Protein AF-A0A939X6R6-F1 (afdb_monomer_lite)

Structure (mmCIF, N/CA/C/O backbone):
data_AF-A0A939X6R6-F1
#
_entry.id   AF-A0A939X6R6-F1
#
loop_
_atom_site.group_PDB
_atom_site.id
_atom_site.type_symbol
_atom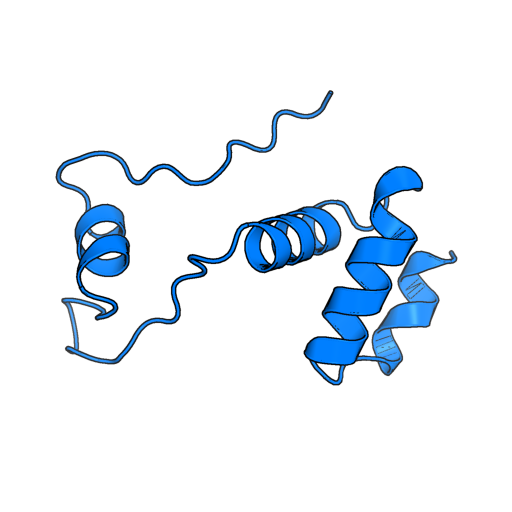_site.label_atom_id
_atom_site.label_alt_id
_atom_site.label_comp_id
_atom_site.label_asym_id
_atom_site.label_entity_id
_atom_site.label_seq_id
_atom_site.pdbx_PDB_ins_code
_atom_site.Cartn_x
_atom_site.Cartn_y
_atom_site.Cartn_z
_atom_site.occupancy
_atom_site.B_iso_or_equiv
_atom_site.auth_seq_id
_atom_site.auth_comp_id
_atom_site.auth_asym_id
_atom_site.auth_atom_id
_atom_site.pdbx_PDB_model_num
ATOM 1 N N . PRO A 1 1 ? 17.463 9.009 -3.577 1.00 54.88 1 PRO A N 1
ATOM 2 C CA . PRO A 1 1 ? 16.264 8.266 -3.129 1.00 54.88 1 PRO A CA 1
ATOM 3 C C . PRO A 1 1 ? 15.147 9.249 -2.787 1.00 54.88 1 PRO A C 1
ATOM 5 O O . PRO A 1 1 ? 15.257 9.976 -1.803 1.00 54.88 1 PRO A O 1
ATOM 8 N N . GLU A 1 2 ? 14.125 9.320 -3.635 1.00 56.66 2 GLU A N 1
ATOM 9 C CA . GLU A 1 2 ? 12.919 10.077 -3.309 1.00 56.66 2 GLU A CA 1
ATOM 10 C C . GLU A 1 2 ? 12.323 9.456 -2.039 1.00 56.66 2 GLU A C 1
ATOM 12 O O . GLU A 1 2 ? 12.080 8.246 -1.975 1.00 56.66 2 GLU A O 1
ATOM 17 N N . GLN A 1 3 ? 12.248 10.244 -0.967 1.00 56.78 3 GLN A N 1
ATOM 18 C CA . GLN A 1 3 ? 11.759 9.749 0.311 1.00 56.78 3 GLN A CA 1
ATOM 19 C C . GLN A 1 3 ? 10.252 9.551 0.196 1.00 56.78 3 GLN A C 1
ATOM 21 O O . GLN A 1 3 ? 9.476 10.482 0.376 1.00 56.78 3 GLN A O 1
ATOM 26 N N . VAL A 1 4 ? 9.831 8.319 -0.073 1.00 57.19 4 VAL A N 1
ATOM 27 C CA . VAL A 1 4 ? 8.472 7.911 0.268 1.00 57.19 4 VAL A CA 1
ATOM 28 C C . VAL A 1 4 ? 8.468 7.633 1.758 1.00 57.19 4 VAL A C 1
ATOM 30 O O . VAL A 1 4 ? 9.029 6.637 2.218 1.00 57.19 4 VAL A O 1
ATOM 33 N N . GLN A 1 5 ? 7.897 8.571 2.509 1.00 60.53 5 GLN A N 1
ATOM 34 C CA . GLN A 1 5 ? 7.593 8.367 3.912 1.00 60.53 5 GLN A CA 1
ATOM 35 C C . GLN A 1 5 ? 6.569 7.235 3.993 1.00 60.53 5 GLN A C 1
ATOM 37 O O . GLN A 1 5 ? 5.429 7.386 3.553 1.00 60.53 5 GLN A O 1
ATOM 42 N N . ASP A 1 6 ? 6.984 6.091 4.537 1.00 63.72 6 ASP A N 1
ATOM 43 C CA . ASP A 1 6 ? 6.034 5.059 4.930 1.00 63.72 6 ASP A CA 1
ATOM 44 C C . ASP A 1 6 ? 5.050 5.698 5.921 1.00 63.72 6 ASP A C 1
ATOM 46 O O . ASP A 1 6 ? 5.453 6.389 6.859 1.00 63.72 6 ASP A O 1
ATOM 50 N N . PHE A 1 7 ? 3.751 5.537 5.671 1.00 62.91 7 PHE A N 1
ATOM 51 C CA . PHE A 1 7 ? 2.713 6.217 6.436 1.00 62.91 7 PHE A CA 1
ATOM 52 C C . PHE A 1 7 ? 2.757 5.799 7.916 1.00 62.91 7 PHE A C 1
ATOM 54 O O . PHE A 1 7 ? 2.384 4.678 8.270 1.00 62.91 7 PHE A O 1
ATOM 61 N N . TYR A 1 8 ? 3.192 6.722 8.774 1.00 65.56 8 TYR A N 1
ATOM 62 C CA . TYR A 1 8 ? 3.026 6.668 10.223 1.00 65.56 8 TYR A CA 1
ATOM 63 C C . TYR A 1 8 ? 2.069 7.792 10.610 1.00 65.56 8 TYR A C 1
ATOM 65 O O . TYR A 1 8 ? 2.429 8.964 10.466 1.00 65.56 8 TYR A O 1
ATOM 73 N N . PRO A 1 9 ? 0.843 7.478 11.052 1.00 78.56 9 PRO A N 1
ATOM 74 C CA . PRO A 1 9 ? -0.131 8.516 11.327 1.00 78.56 9 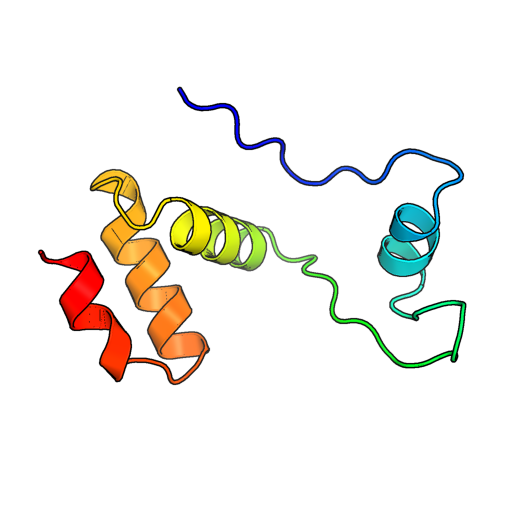PRO A CA 1
ATOM 75 C C . PRO A 1 9 ? 0.312 9.341 12.539 1.00 78.56 9 PRO A C 1
ATOM 77 O O . PRO A 1 9 ? 0.644 8.796 13.593 1.00 78.56 9 PRO A O 1
ATOM 80 N N . THR A 1 10 ? 0.320 10.664 12.392 1.00 85.31 10 THR A N 1
ATOM 81 C CA . THR A 1 10 ? 0.718 11.587 13.458 1.00 85.31 10 THR A CA 1
ATOM 82 C C . THR A 1 10 ? -0.242 11.472 14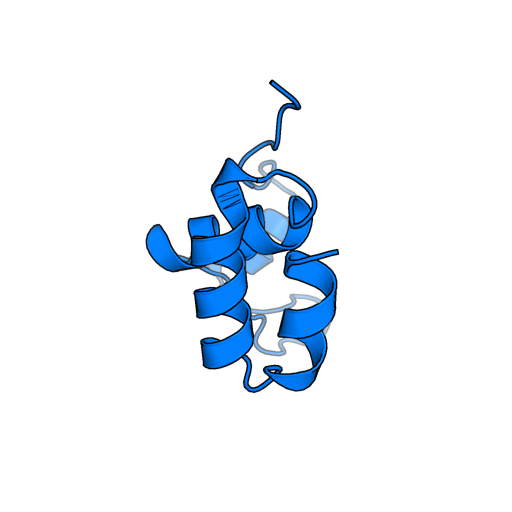.644 1.00 85.31 10 THR A C 1
ATOM 84 O O . THR A 1 10 ? -1.438 11.693 14.441 1.00 85.31 10 THR A O 1
ATOM 87 N N . PRO A 1 11 ? 0.236 11.179 15.870 1.00 85.56 11 PRO A N 1
ATOM 88 C CA . PRO A 1 11 ? -0.628 11.036 17.039 1.00 85.56 11 PRO A CA 1
ATOM 89 C C . PRO A 1 11 ? -1.613 12.202 17.196 1.00 85.56 11 PRO A C 1
ATOM 91 O O . PRO A 1 11 ? -1.252 13.360 17.004 1.00 85.56 11 PRO A O 1
ATOM 94 N N . GLY A 1 12 ? -2.864 11.891 17.542 1.00 86.44 12 GLY A N 1
ATOM 95 C CA . GLY A 1 12 ? -3.927 12.889 17.715 1.00 86.44 12 GLY A CA 1
ATOM 96 C C . GLY A 1 12 ? -4.619 13.338 16.422 1.00 86.44 12 GLY A C 1
ATOM 97 O O . GLY A 1 12 ? -5.502 14.190 16.478 1.00 86.44 12 GLY A O 1
ATOM 98 N N . THR A 1 13 ? -4.270 12.769 15.265 1.00 89.50 13 THR A N 1
ATOM 99 C CA . THR A 1 13 ? -4.956 13.065 13.999 1.00 89.50 13 THR A CA 1
ATOM 100 C C . THR A 1 13 ? -6.074 12.067 13.688 1.00 89.50 13 THR A C 1
ATOM 102 O O . THR A 1 13 ? -6.083 10.929 14.165 1.00 89.50 13 THR A O 1
ATOM 105 N N . LEU A 1 14 ? -7.007 12.476 12.818 1.00 90.19 14 LEU A N 1
ATOM 106 C CA . LEU A 1 14 ? -8.046 11.589 12.275 1.00 90.19 14 LEU A CA 1
ATOM 107 C C . LEU A 1 14 ? -7.445 10.347 11.614 1.00 90.19 14 LEU A C 1
ATOM 109 O O . LEU A 1 14 ? -8.008 9.263 11.717 1.00 90.19 14 LEU A O 1
ATOM 113 N N . SER A 1 15 ? -6.283 10.493 10.981 1.00 88.31 15 SER A N 1
ATOM 114 C CA . SER A 1 15 ? -5.626 9.400 10.280 1.00 88.31 15 SER A CA 1
ATOM 115 C C . SER A 1 15 ? -5.050 8.355 11.246 1.00 88.31 15 SER A C 1
ATOM 117 O O . SER A 1 15 ? -5.071 7.170 10.927 1.00 88.31 15 SER A O 1
ATOM 119 N N . THR A 1 16 ? -4.652 8.746 12.466 1.00 90.69 16 THR A N 1
ATOM 120 C CA . THR A 1 16 ? -4.336 7.800 13.553 1.00 90.69 16 THR A CA 1
ATOM 121 C C . THR A 1 16 ? -5.574 7.032 13.983 1.00 90.69 16 THR A C 1
ATOM 123 O O . THR A 1 16 ? -5.514 5.811 14.105 1.00 90.69 16 THR A O 1
ATOM 126 N N . CYS A 1 17 ? -6.701 7.726 14.176 1.00 90.44 17 CYS A N 1
ATOM 127 C CA . CYS A 1 17 ? -7.962 7.078 14.529 1.00 90.44 17 CYS A CA 1
ATOM 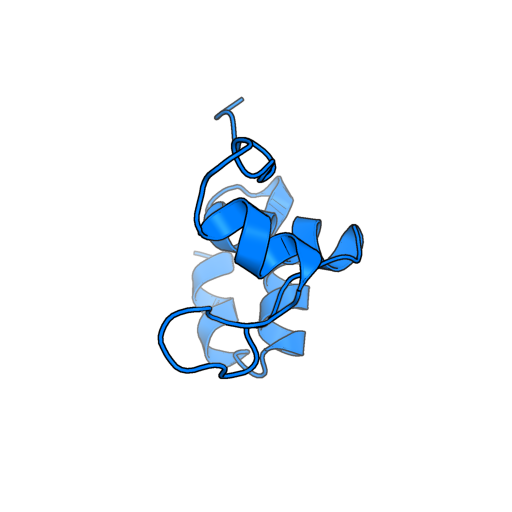128 C C . CYS A 1 17 ? -8.351 6.045 13.462 1.00 90.44 17 CYS A C 1
ATOM 130 O O . CYS A 1 17 ? -8.447 4.865 13.783 1.00 90.44 17 CYS A O 1
ATOM 132 N N . MET A 1 18 ? -8.428 6.457 12.192 1.00 93.25 18 MET A N 1
ATOM 133 C CA . MET A 1 18 ? -8.733 5.578 11.056 1.00 93.25 18 MET A CA 1
ATOM 134 C C . MET A 1 18 ? -7.768 4.392 10.964 1.00 93.25 18 MET A C 1
ATOM 136 O O . MET A 1 18 ? -8.200 3.260 10.769 1.00 93.25 18 MET A O 1
ATOM 140 N N . PHE A 1 19 ? -6.463 4.620 11.141 1.00 90.12 19 PHE A N 1
ATOM 141 C CA . PHE A 1 19 ? -5.452 3.564 11.068 1.00 90.12 19 PHE A CA 1
ATOM 142 C C . PHE A 1 19 ? -5.654 2.472 12.133 1.00 90.12 19 PHE A C 1
ATOM 144 O O . PHE A 1 19 ? -5.496 1.278 11.850 1.00 90.12 19 PHE A O 1
ATOM 151 N N . HIS A 1 20 ? -6.021 2.866 13.356 1.00 89.88 20 HIS A N 1
ATOM 152 C CA . HIS A 1 20 ? -6.229 1.930 14.460 1.00 89.88 20 HIS A CA 1
ATOM 153 C C . HIS A 1 20 ? -7.623 1.294 14.456 1.00 89.88 20 HIS A C 1
ATOM 155 O O . HIS A 1 20 ? -7.726 0.091 14.698 1.00 89.88 20 HIS A O 1
ATOM 161 N N . THR A 1 21 ? -8.678 2.056 14.164 1.00 92.81 21 THR A N 1
ATOM 162 C CA . THR A 1 21 ? -10.069 1.572 14.222 1.00 92.81 21 THR A CA 1
ATOM 163 C C . THR A 1 21 ? -10.532 0.916 12.925 1.00 92.81 21 THR A C 1
ATOM 165 O O . THR A 1 21 ? -11.393 0.042 12.967 1.00 92.81 21 THR A O 1
ATOM 168 N N . GLY A 1 22 ? -9.966 1.302 11.778 1.00 92.94 22 GLY A N 1
ATOM 169 C CA . GLY A 1 22 ? -10.473 0.913 10.460 1.00 92.94 22 GLY A CA 1
ATOM 170 C C . GLY A 1 22 ? -11.811 1.567 10.108 1.00 92.94 22 GLY A C 1
ATOM 171 O O . GLY A 1 22 ? -12.519 1.041 9.256 1.00 92.94 22 GLY A O 1
ATOM 172 N N . LEU A 1 23 ? -12.179 2.672 10.767 1.00 94.88 23 LEU A N 1
ATOM 173 C CA . LEU A 1 23 ? -13.424 3.411 10.538 1.00 94.88 23 LEU A CA 1
ATOM 174 C C . LEU A 1 23 ? -13.123 4.890 10.265 1.00 94.88 23 LEU A C 1
ATOM 176 O O . LEU A 1 23 ? -12.240 5.464 10.910 1.00 94.88 23 LEU A O 1
ATOM 180 N N . ASP A 1 24 ? -13.879 5.527 9.369 1.00 93.94 24 ASP A N 1
ATOM 181 C CA . ASP A 1 24 ? -13.921 6.989 9.294 1.00 93.94 24 ASP A CA 1
ATOM 182 C C . ASP A 1 24 ? -14.776 7.502 10.469 1.00 93.94 24 ASP A C 1
ATOM 184 O O . ASP A 1 24 ? -15.960 7.181 10.563 1.00 93.94 24 ASP A O 1
ATOM 188 N N . PRO A 1 25 ? -14.215 8.288 11.405 1.00 91.56 25 PRO A N 1
ATOM 189 C CA . PRO A 1 25 ? -14.953 8.770 12.571 1.00 91.56 25 PRO A CA 1
ATOM 190 C C . PRO A 1 25 ? -16.047 9.798 12.234 1.00 91.56 25 PRO A C 1
ATOM 192 O O . PRO A 1 25 ? -16.773 10.211 13.137 1.00 91.56 25 PRO A O 1
ATOM 195 N N . ARG A 1 26 ? -16.155 10.260 10.981 1.00 93.62 26 ARG A N 1
ATOM 196 C CA . ARG A 1 26 ? -17.188 11.218 10.554 1.00 93.62 26 ARG A CA 1
ATOM 197 C C . ARG A 1 26 ? -18.530 10.550 10.276 1.00 93.62 26 ARG A C 1
ATOM 199 O O . ARG A 1 26 ? -19.563 11.140 10.575 1.00 93.62 26 ARG A O 1
ATOM 206 N N . ASP A 1 27 ? -18.509 9.355 9.695 1.00 95.81 27 ASP A N 1
ATOM 207 C CA . ASP A 1 27 ? -19.702 8.633 9.231 1.00 95.81 27 ASP A CA 1
ATOM 208 C C . ASP A 1 27 ? -19.749 7.163 9.689 1.00 95.81 27 ASP A C 1
ATOM 210 O O . ASP A 1 27 ? -20.715 6.450 9.404 1.00 95.81 27 ASP A O 1
ATOM 214 N N . MET A 1 28 ? -18.727 6.724 10.429 1.00 94.56 28 MET A N 1
ATOM 215 C CA . MET A 1 28 ? -18.545 5.368 10.943 1.00 94.56 28 MET A CA 1
ATOM 216 C C . MET A 1 28 ? -18.434 4.296 9.853 1.00 94.56 28 MET A C 1
ATOM 218 O O . MET A 1 28 ? -18.627 3.110 10.138 1.00 94.56 28 MET A O 1
ATOM 222 N N . GLN A 1 29 ? -18.107 4.676 8.616 1.00 96.94 29 GLN A N 1
ATOM 223 C CA . GLN A 1 29 ? -17.919 3.714 7.538 1.00 96.94 29 GLN A CA 1
ATOM 224 C C . GLN A 1 29 ? -16.549 3.031 7.627 1.00 96.94 29 GLN A C 1
ATOM 226 O O . GLN A 1 29 ? -15.558 3.67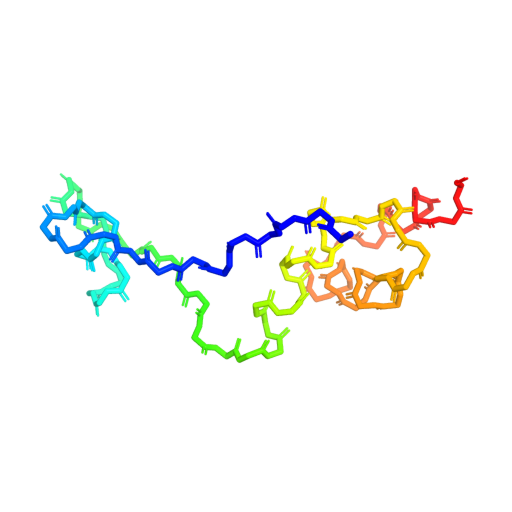1 7.990 1.00 96.94 29 GLN A O 1
ATOM 231 N N . PRO A 1 30 ? -16.458 1.736 7.273 1.00 95.38 30 PRO A N 1
ATOM 232 C CA . PRO A 1 30 ? -15.182 1.046 7.177 1.00 95.38 30 PRO A CA 1
ATOM 233 C C . PRO A 1 30 ? -14.232 1.722 6.190 1.00 95.38 30 PRO A C 1
ATOM 235 O O . PRO A 1 30 ? -14.561 1.927 5.022 1.00 95.38 30 PRO A O 1
ATOM 238 N N . VAL A 1 31 ? -13.019 2.005 6.655 1.00 92.50 31 VAL A N 1
ATOM 239 C CA . VAL A 1 31 ? -11.910 2.495 5.839 1.00 92.50 31 VAL A CA 1
ATOM 240 C C . VAL A 1 31 ? -10.888 1.383 5.709 1.00 92.50 31 VAL A C 1
ATOM 242 O O . VAL A 1 31 ? -10.431 0.795 6.690 1.00 92.50 31 VAL A O 1
ATOM 245 N N . TYR A 1 32 ? -10.505 1.100 4.471 1.00 89.50 32 TYR A N 1
ATOM 246 C CA . TYR A 1 32 ? -9.454 0.139 4.197 1.00 89.50 32 TYR A CA 1
ATOM 247 C C . TYR A 1 32 ? -8.090 0.680 4.657 1.00 89.50 32 TYR A C 1
ATOM 249 O O . TYR A 1 32 ? -7.672 1.771 4.270 1.00 89.50 32 TYR A O 1
ATOM 257 N N . VAL A 1 33 ? -7.387 -0.113 5.471 1.00 88.12 33 VAL A N 1
ATOM 258 C CA . VAL A 1 33 ? -6.059 0.209 6.005 1.00 88.12 33 VAL A CA 1
ATOM 259 C C . VAL A 1 33 ? -5.111 -0.966 5.740 1.00 88.12 33 VAL A C 1
ATOM 261 O O . VAL A 1 33 ? -5.307 -2.040 6.316 1.00 88.12 33 VAL A O 1
ATOM 264 N N . PRO A 1 34 ? -4.062 -0.792 4.915 1.00 85.88 34 PRO A N 1
ATOM 265 C CA . PRO A 1 34 ? -3.101 -1.853 4.638 1.00 85.88 34 PRO A CA 1
ATOM 266 C C . PRO A 1 34 ? -2.230 -2.125 5.870 1.00 85.88 34 PRO A C 1
ATOM 268 O O . PRO A 1 34 ? -1.504 -1.250 6.358 1.00 85.88 34 PRO A O 1
ATOM 271 N N . ARG A 1 35 ? -2.275 -3.358 6.380 1.00 85.19 35 ARG A N 1
ATOM 272 C CA . ARG A 1 35 ? -1.427 -3.807 7.503 1.00 85.19 35 ARG A CA 1
ATOM 273 C C . ARG A 1 35 ? -0.290 -4.714 7.061 1.00 85.19 35 ARG A C 1
ATOM 275 O O . ARG A 1 35 ? 0.762 -4.709 7.695 1.00 85.19 35 ARG A O 1
ATOM 282 N N . ASP A 1 36 ? -0.489 -5.438 5.966 1.00 90.25 36 ASP A N 1
ATOM 283 C CA . ASP A 1 36 ? 0.497 -6.362 5.430 1.00 90.25 36 ASP A CA 1
ATOM 284 C C . ASP A 1 36 ? 1.664 -5.612 4.746 1.00 90.25 36 ASP A C 1
ATOM 286 O O . ASP A 1 36 ? 1.431 -4.703 3.939 1.00 90.25 36 ASP A O 1
ATOM 290 N N . PRO A 1 37 ? 2.931 -5.959 5.041 1.00 89.25 37 PRO A N 1
ATOM 291 C CA . PRO A 1 37 ? 4.086 -5.314 4.420 1.00 89.25 37 PRO A CA 1
ATOM 292 C C . PRO A 1 37 ? 4.132 -5.448 2.893 1.00 89.25 37 PRO A C 1
ATOM 294 O O . PRO A 1 37 ? 4.540 -4.501 2.216 1.00 89.25 37 PRO A O 1
ATOM 297 N N . ALA A 1 38 ? 3.710 -6.586 2.332 1.00 90.81 38 ALA A N 1
ATOM 298 C CA . ALA A 1 38 ? 3.718 -6.784 0.884 1.00 90.81 38 ALA A CA 1
ATOM 299 C C . ALA A 1 38 ? 2.663 -5.900 0.208 1.00 90.81 38 ALA A C 1
ATOM 301 O O . ALA A 1 38 ? 2.899 -5.345 -0.866 1.00 90.81 38 ALA A O 1
ATOM 302 N N . GLU A 1 39 ? 1.524 -5.701 0.863 1.00 90.50 39 GLU A N 1
ATOM 303 C CA . GLU A 1 39 ? 0.498 -4.771 0.408 1.00 90.50 39 GLU A CA 1
ATOM 304 C C . GLU A 1 39 ? 0.966 -3.312 0.412 1.00 90.50 39 GLU A C 1
ATOM 306 O O . GLU A 1 39 ? 0.786 -2.606 -0.584 1.00 90.50 39 GLU A O 1
ATOM 311 N N . LYS A 1 40 ? 1.656 -2.879 1.472 1.00 89.25 40 LYS A N 1
ATOM 312 C CA . LYS A 1 40 ? 2.287 -1.550 1.516 1.00 89.25 40 LYS A CA 1
ATOM 313 C C . LYS A 1 40 ? 3.333 -1.380 0.412 1.00 89.25 40 LYS A C 1
ATOM 315 O O . LYS A 1 40 ? 3.363 -0.343 -0.250 1.00 89.25 40 LYS A O 1
ATOM 320 N N . ALA A 1 41 ? 4.151 -2.405 0.163 1.00 90.88 41 ALA A N 1
ATOM 321 C CA . ALA A 1 41 ? 5.132 -2.391 -0.921 1.00 90.88 41 ALA A CA 1
ATOM 322 C C . ALA A 1 41 ? 4.468 -2.268 -2.305 1.00 90.88 41 ALA A C 1
ATOM 324 O O . ALA A 1 41 ? 4.964 -1.535 -3.158 1.00 90.88 41 ALA A O 1
ATOM 325 N N . MET A 1 42 ? 3.327 -2.930 -2.517 1.00 93.38 42 MET A N 1
ATOM 326 C CA . MET A 1 42 ? 2.530 -2.798 -3.741 1.00 93.38 42 MET A CA 1
ATOM 327 C C . MET A 1 42 ? 1.971 -1.386 -3.928 1.00 93.38 42 MET A C 1
ATOM 329 O O . MET A 1 42 ? 2.105 -0.825 -5.014 1.00 93.38 42 MET A O 1
ATOM 333 N N . GLN A 1 43 ? 1.417 -0.772 -2.881 1.00 90.94 43 GLN A N 1
ATOM 334 C CA . GLN A 1 43 ? 0.946 0.618 -2.951 1.00 90.94 43 GLN A CA 1
ATOM 335 C C . GLN A 1 43 ? 2.092 1.592 -3.248 1.00 90.94 43 GLN A C 1
ATOM 337 O O . GLN A 1 43 ? 1.981 2.440 -4.133 1.00 90.94 43 GLN A O 1
ATOM 342 N N . ARG A 1 44 ? 3.233 1.418 -2.574 1.00 90.69 44 ARG A N 1
ATOM 343 C CA . ARG A 1 44 ? 4.449 2.201 -2.822 1.00 90.69 44 ARG A CA 1
ATOM 344 C C . ARG A 1 44 ? 4.944 2.058 -4.262 1.00 90.69 44 ARG A C 1
ATOM 346 O O . ARG A 1 44 ? 5.370 3.050 -4.853 1.00 90.69 44 ARG A O 1
ATOM 353 N N . ALA A 1 45 ? 4.884 0.848 -4.816 1.00 92.44 45 ALA A N 1
ATOM 354 C CA . ALA A 1 45 ? 5.264 0.577 -6.197 1.00 92.44 45 ALA A CA 1
ATOM 355 C C . ALA A 1 45 ? 4.327 1.266 -7.198 1.00 92.44 45 ALA A C 1
ATOM 357 O O . ALA A 1 45 ? 4.807 1.809 -8.187 1.00 92.44 45 ALA A O 1
ATOM 358 N N . LEU A 1 46 ? 3.017 1.307 -6.923 1.00 92.06 46 LEU A N 1
ATOM 359 C CA . LEU A 1 46 ? 2.053 2.040 -7.753 1.00 92.06 46 LEU A CA 1
ATOM 360 C C . LEU A 1 46 ? 2.311 3.553 -7.748 1.00 92.06 46 LEU A C 1
ATOM 362 O O . LEU A 1 46 ? 2.214 4.185 -8.795 1.00 92.06 46 LEU A O 1
ATOM 366 N N . MET A 1 47 ? 2.685 4.139 -6.607 1.00 90.06 47 MET A N 1
ATOM 367 C CA . MET A 1 47 ? 3.023 5.571 -6.534 1.00 90.06 47 MET A CA 1
ATOM 368 C C . MET A 1 47 ? 4.303 5.929 -7.304 1.00 90.06 47 MET A C 1
ATOM 370 O O . MET A 1 47 ? 4.433 7.046 -7.794 1.00 90.06 47 MET A O 1
ATOM 374 N N . GLN A 1 48 ? 5.240 4.987 -7.422 1.00 89.81 48 GLN A N 1
ATOM 375 C CA . GLN A 1 48 ? 6.528 5.158 -8.104 1.00 89.81 48 GLN A CA 1
ATOM 376 C C . GLN A 1 48 ? 6.622 4.285 -9.364 1.00 89.81 48 GLN A C 1
ATOM 378 O O . GLN A 1 48 ? 7.690 3.762 -9.685 1.00 89.81 48 GLN A O 1
ATOM 383 N N . TYR A 1 49 ? 5.507 4.103 -10.077 1.00 89.38 49 TYR A N 1
ATOM 384 C CA . TYR A 1 49 ? 5.407 3.171 -11.207 1.00 89.38 49 TYR A CA 1
ATOM 385 C C . TYR A 1 49 ? 6.418 3.448 -12.337 1.00 89.38 49 TYR A C 1
ATOM 387 O O . TYR A 1 49 ? 6.821 2.530 -13.047 1.00 89.38 49 TYR A O 1
ATOM 395 N N . PHE A 1 50 ? 6.853 4.704 -12.478 1.00 88.38 50 PHE A N 1
ATOM 396 C CA . PHE A 1 50 ? 7.846 5.151 -13.457 1.00 88.38 50 PHE A CA 1
ATOM 397 C C . PHE A 1 50 ? 9.273 4.678 -13.136 1.00 88.38 50 PHE A C 1
ATOM 399 O O . PHE A 1 50 ? 10.140 4.686 -14.010 1.00 88.38 50 PHE A O 1
ATOM 406 N N . MET A 1 51 ? 9.553 4.256 -11.898 1.00 90.25 51 MET A N 1
ATOM 407 C CA . MET A 1 51 ? 10.869 3.734 -11.539 1.00 90.25 51 MET A CA 1
ATOM 408 C C . MET A 1 51 ? 11.002 2.270 -11.994 1.00 90.25 51 MET A C 1
ATOM 410 O O . MET A 1 51 ? 10.213 1.423 -11.563 1.00 90.25 51 MET A O 1
ATOM 414 N N . PRO A 1 52 ? 12.045 1.910 -12.771 1.00 90.19 52 PRO A N 1
ATOM 415 C CA . PRO A 1 52 ? 12.212 0.554 -13.302 1.00 90.19 52 PRO A CA 1
ATOM 416 C C . PRO A 1 52 ? 12.213 -0.542 -12.231 1.00 90.19 52 PRO A C 1
ATOM 418 O O . PRO A 1 52 ? 11.670 -1.623 -12.445 1.00 90.19 52 PRO A O 1
ATOM 421 N N . TYR A 1 53 ? 12.775 -0.240 -11.057 1.00 90.75 53 TYR A N 1
ATOM 422 C CA . TYR A 1 53 ? 12.852 -1.153 -9.915 1.00 90.75 53 TYR A CA 1
ATOM 423 C C . TYR A 1 53 ? 11.475 -1.621 -9.411 1.00 90.75 53 TYR A C 1
ATOM 425 O O . TYR A 1 53 ? 11.341 -2.757 -8.959 1.00 90.75 53 TYR A O 1
ATOM 433 N N . TYR A 1 54 ? 10.438 -0.781 -9.508 1.00 92.88 54 TYR A N 1
ATOM 434 C CA . TYR A 1 54 ? 9.106 -1.098 -8.987 1.00 92.88 54 TYR A CA 1
ATOM 435 C C . TYR A 1 54 ? 8.166 -1.728 -10.018 1.00 92.88 54 TYR A C 1
ATOM 437 O O . TYR A 1 54 ? 7.079 -2.152 -9.631 1.00 92.88 54 TYR A O 1
ATOM 445 N N . ARG A 1 55 ? 8.560 -1.848 -11.294 1.00 92.00 55 ARG A N 1
ATOM 446 C CA . ARG A 1 55 ? 7.677 -2.307 -12.385 1.00 92.00 55 ARG A CA 1
ATOM 447 C C . ARG A 1 55 ? 7.009 -3.651 -12.104 1.00 92.00 55 ARG A C 1
ATOM 449 O O . ARG A 1 55 ? 5.794 -3.762 -12.227 1.00 92.00 55 ARG A O 1
ATOM 456 N N . GLU A 1 56 ? 7.765 -4.654 -11.663 1.00 93.88 56 GLU A N 1
ATOM 457 C CA . GLU A 1 56 ? 7.201 -5.978 -11.357 1.00 93.88 56 GLU A CA 1
ATOM 458 C C . GLU A 1 56 ? 6.231 -5.943 -10.172 1.00 93.88 56 GLU A C 1
ATOM 460 O O . GLU A 1 56 ? 5.179 -6.586 -10.190 1.00 93.88 56 GLU A O 1
ATOM 465 N N . THR A 1 57 ? 6.557 -5.169 -9.139 1.00 94.94 57 THR A N 1
ATOM 466 C CA . THR A 1 57 ? 5.702 -5.019 -7.957 1.00 94.94 57 THR A CA 1
ATOM 467 C C . THR A 1 57 ? 4.429 -4.240 -8.296 1.00 94.94 57 THR A C 1
ATOM 469 O O . THR A 1 57 ? 3.345 -4.634 -7.870 1.00 94.94 57 THR A O 1
ATOM 472 N N . ALA A 1 58 ? 4.533 -3.196 -9.124 1.00 94.81 58 ALA A N 1
ATOM 473 C CA . ALA A 1 58 ? 3.396 -2.442 -9.645 1.00 94.81 58 ALA A CA 1
ATOM 474 C C . ALA A 1 58 ? 2.514 -3.319 -10.546 1.00 94.81 58 ALA A C 1
ATOM 476 O O . ALA A 1 58 ? 1.295 -3.301 -10.407 1.00 94.81 58 ALA A O 1
ATOM 477 N N . ARG A 1 59 ? 3.108 -4.169 -11.396 1.00 95.19 59 ARG A N 1
ATOM 478 C CA . ARG A 1 59 ? 2.375 -5.139 -12.223 1.00 95.19 59 ARG A CA 1
ATOM 479 C C . ARG A 1 59 ? 1.555 -6.104 -11.368 1.00 95.19 59 ARG A C 1
ATOM 481 O O . ARG A 1 59 ? 0.365 -6.275 -11.616 1.00 95.19 59 ARG A O 1
ATOM 488 N N . LYS A 1 60 ? 2.157 -6.690 -10.326 1.00 95.38 60 LYS A N 1
ATOM 489 C CA . LYS A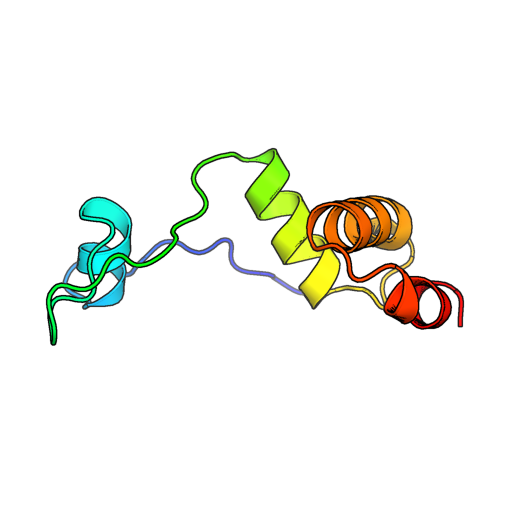 1 60 ? 1.444 -7.551 -9.361 1.00 95.38 60 LYS A CA 1
ATOM 490 C C . LYS A 1 60 ? 0.304 -6.805 -8.665 1.00 95.38 60 LYS A C 1
ATOM 492 O O . LYS A 1 60 ? -0.776 -7.369 -8.504 1.00 95.38 60 LYS A O 1
ATOM 497 N N . ALA A 1 61 ? 0.531 -5.547 -8.289 1.00 94.88 61 ALA A N 1
ATOM 498 C CA . ALA A 1 61 ? -0.485 -4.703 -7.669 1.00 94.88 61 ALA A CA 1
ATOM 499 C C . ALA A 1 61 ? -1.669 -4.437 -8.615 1.00 94.88 61 ALA A C 1
ATOM 501 O O . ALA A 1 61 ? -2.818 -4.567 -8.198 1.00 94.88 61 ALA A O 1
ATOM 502 N N . LEU A 1 62 ? -1.400 -4.136 -9.891 1.00 95.69 62 LEU A N 1
ATOM 503 C CA . LEU A 1 62 ? -2.428 -3.930 -10.916 1.00 95.69 62 LEU A CA 1
ATOM 504 C C . LEU A 1 62 ? -3.238 -5.201 -11.190 1.00 95.69 62 LEU A C 1
ATOM 506 O O . LEU A 1 62 ? -4.461 -5.122 -11.252 1.00 95.69 62 LEU A O 1
ATOM 510 N N . ILE A 1 63 ? -2.589 -6.368 -11.276 1.00 95.75 63 ILE A N 1
ATOM 511 C CA . ILE A 1 63 ? -3.282 -7.661 -11.425 1.00 95.75 63 ILE A CA 1
ATOM 512 C C . ILE A 1 63 ? -4.185 -7.918 -10.211 1.00 95.75 63 ILE A C 1
ATOM 514 O O . ILE A 1 63 ? -5.361 -8.233 -10.373 1.00 95.75 63 ILE A O 1
ATOM 518 N N . LYS A 1 64 ? -3.679 -7.710 -8.986 1.00 93.62 64 LYS A N 1
ATOM 519 C CA . LYS A 1 64 ? -4.479 -7.851 -7.754 1.00 93.62 64 LYS A CA 1
ATOM 520 C C . LYS A 1 64 ? -5.679 -6.893 -7.735 1.00 93.62 64 LYS A C 1
ATOM 522 O O . LYS A 1 64 ? -6.723 -7.243 -7.195 1.00 93.62 64 LYS A O 1
ATOM 527 N N . ALA A 1 65 ? -5.533 -5.706 -8.322 1.00 93.19 65 ALA A N 1
ATOM 528 C CA . ALA A 1 65 ? -6.594 -4.710 -8.446 1.00 93.19 65 ALA A CA 1
ATOM 529 C C . ALA A 1 65 ? -7.533 -4.939 -9.650 1.00 93.19 65 ALA A C 1
ATOM 531 O O . ALA A 1 65 ? -8.469 -4.161 -9.828 1.00 93.19 65 ALA A O 1
ATOM 532 N N . GLY A 1 66 ? -7.291 -5.955 -10.490 1.00 95.19 66 GLY A N 1
ATOM 533 C CA . GLY A 1 66 ? -8.062 -6.201 -11.715 1.00 95.19 66 GLY A CA 1
ATOM 534 C C . GLY A 1 66 ? -7.883 -5.123 -12.792 1.00 95.19 66 GLY A C 1
ATOM 535 O O . GLY A 1 66 ? -8.766 -4.929 -13.622 1.00 95.19 66 GLY A O 1
ATOM 536 N N . ARG A 1 67 ? -6.762 -4.392 -12.764 1.00 95.88 67 ARG A N 1
ATOM 537 C CA . ARG A 1 67 ? -6.442 -3.269 -13.665 1.00 95.88 67 ARG A CA 1
ATOM 538 C C . ARG A 1 67 ? -5.303 -3.596 -14.623 1.00 95.88 67 ARG A C 1
ATOM 540 O O . ARG A 1 67 ? -4.350 -2.833 -14.787 1.00 95.88 67 ARG A O 1
ATOM 547 N N . GLU A 1 68 ? -5.391 -4.766 -15.242 1.00 95.44 68 GLU A N 1
ATOM 548 C CA . GLU A 1 68 ? -4.407 -5.235 -16.223 1.00 95.44 68 GLU A CA 1
ATOM 549 C C . GLU A 1 68 ? -4.325 -4.325 -17.457 1.00 95.44 68 GLU A C 1
ATOM 551 O O . GLU A 1 68 ? -3.265 -4.217 -18.072 1.00 95.44 68 GLU A O 1
ATOM 556 N N . ASP A 1 69 ? -5.405 -3.594 -17.753 1.00 94.81 69 ASP A N 1
ATOM 557 C CA . ASP A 1 69 ? -5.476 -2.565 -18.794 1.00 94.81 69 ASP A CA 1
ATOM 558 C C . ASP A 1 69 ? -4.393 -1.485 -18.645 1.00 94.81 69 ASP A C 1
ATOM 560 O O . ASP A 1 69 ? -3.929 -0.924 -19.636 1.00 94.81 69 ASP A O 1
ATOM 564 N N . LEU A 1 70 ? -3.941 -1.226 -17.414 1.00 93.88 70 LEU A N 1
ATOM 565 C CA . LEU A 1 70 ? -2.938 -0.206 -17.117 1.00 93.88 70 LEU A CA 1
ATOM 566 C C . LEU A 1 70 ? -1.492 -0.711 -17.212 1.00 93.88 70 LEU A C 1
ATOM 568 O O . LEU A 1 70 ? -0.565 0.097 -17.147 1.00 93.88 70 LEU A O 1
ATOM 572 N N . ILE A 1 71 ? -1.263 -2.019 -17.385 1.00 92.69 71 ILE A N 1
ATOM 573 C CA . ILE A 1 71 ? 0.094 -2.598 -17.401 1.00 92.69 71 ILE A CA 1
ATOM 574 C C . ILE A 1 71 ? 0.936 -2.027 -18.550 1.00 92.69 71 ILE A C 1
ATOM 576 O O . ILE A 1 71 ? 2.144 -1.850 -18.391 1.00 92.69 71 ILE A O 1
ATOM 580 N N . PHE A 1 72 ? 0.312 -1.680 -19.678 1.00 90.12 72 PHE A N 1
ATOM 581 C CA . PHE A 1 72 ? 0.990 -1.062 -20.822 1.00 90.12 72 PHE A CA 1
ATOM 582 C C . PHE A 1 72 ? 1.757 0.223 -20.443 1.00 90.12 72 PHE A C 1
ATOM 584 O O . PHE A 1 72 ? 2.870 0.445 -20.924 1.00 90.12 72 PHE A O 1
ATOM 591 N N . PHE A 1 73 ? 1.228 1.019 -19.506 1.00 87.12 73 PHE A N 1
ATOM 592 C CA . PHE A 1 73 ? 1.873 2.248 -19.030 1.00 87.12 73 PHE A CA 1
ATOM 593 C C . PHE A 1 73 ? 3.113 2.005 -18.157 1.00 87.12 73 PHE A C 1
ATOM 595 O O . PHE A 1 73 ? 3.874 2.937 -17.927 1.00 87.12 73 PHE A O 1
ATOM 602 N N . LEU A 1 74 ? 3.346 0.779 -17.672 1.00 85.94 74 LEU A N 1
ATOM 603 C CA . LEU A 1 74 ? 4.555 0.448 -16.903 1.00 85.94 74 LEU A CA 1
ATOM 604 C C . LEU A 1 74 ? 5.784 0.200 -17.793 1.00 85.94 74 LEU A C 1
ATOM 606 O O . LEU A 1 74 ? 6.916 0.212 -17.304 1.00 85.94 74 LEU A O 1
ATOM 610 N N . ILE A 1 75 ? 5.554 -0.118 -19.070 1.00 72.19 75 ILE A N 1
ATOM 611 C CA . ILE A 1 75 ? 6.579 -0.575 -20.022 1.00 72.19 75 ILE A CA 1
ATOM 612 C C . ILE A 1 75 ? 7.094 0.585 -20.883 1.00 72.19 75 ILE A C 1
ATOM 614 O O . ILE A 1 75 ? 8.233 0.533 -21.350 1.00 72.19 75 ILE A O 1
ATOM 618 N N . THR A 1 76 ? 6.262 1.613 -21.052 1.00 62.28 76 THR A N 1
ATOM 619 C CA . THR A 1 76 ? 6.579 2.848 -21.780 1.00 62.28 76 THR A CA 1
ATOM 620 C C . THR A 1 76 ? 7.428 3.763 -20.904 1.00 62.28 76 THR A C 1
ATOM 622 O O . THR A 1 76 ? 8.429 4.300 -21.421 1.00 62.28 76 THR A O 1
#

Radius of gyration: 14.83 Å; chains: 1; bounding box: 36×21×40 Å

pLDDT: mean 87.46, std 10.82, range [54.88, 96.94]

Foldseek 3Di:
DPDPPQDDDDPPDQVVVCQVVQARPVPRDGHDHDPDPLLSLLVVLCVVLQDLVSLVSVCVSCVVVVNNVCNVVSVD

Sequence (76 aa):
PEQVQDFYPTPGTLSTCMFHTGLDPRDMQPVYVPRDPAEKAMQRALMQYFMPYYRETARKALIKAGREDLIFFLIT

Secondary structure (DSSP, 8-state):
--------PPTTSHHHHHHHHSB-TTT--B-----SHHHHHHHHHHHTTTSGGGHHHHHHHHHHTT-GGGGGGGT-